Protein AF-F3G5K0-F1 (afdb_monomer_lite)

Sequence (89 aa):
MTQAPLVLVDGSSYLYRAFHALPPLATSKGLPTGAVKGVLNMLKSLRRQYPDSPLAVVFDAKGGTFRDALYNDYKANRPSMPDDLRVQV

InterPro domains:
  IPR002421 5'-3' exonuclease [SM00475] (4-89)
  IPR020046 5'-3' exonuclease, alpha-helical arch, N-terminal [PF02739] (6-89)
  IPR029060 PIN-like domain superfamily [SSF88723] (5-89)
  IPR038969 Flap endonuclease [PTHR42646] (6-88)

pLDDT: mean 89.32, std 7.52, range [50.34, 96.5]

Organism: NCBI:txid629263

Structure (mmCIF, N/CA/C/O backbone):
data_AF-F3G5K0-F1
#
_entry.id   AF-F3G5K0-F1
#
loop_
_atom_site.group_PDB
_atom_site.id
_atom_site.type_symbol
_atom_site.label_atom_id
_atom_site.label_alt_id
_atom_site.label_comp_id
_atom_site.label_asym_id
_atom_site.label_entity_id
_atom_site.label_seq_id
_atom_site.pdbx_PDB_ins_code
_atom_site.Cartn_x
_atom_site.Cartn_y
_atom_site.Cartn_z
_atom_site.occupancy
_atom_site.B_iso_or_equiv
_atom_site.auth_seq_id
_atom_site.auth_comp_id
_atom_site.auth_asym_id
_atom_site.auth_atom_id
_atom_site.pdbx_PDB_model_num
ATOM 1 N N . MET A 1 1 ? -23.686 3.860 22.130 1.00 50.34 1 MET A N 1
ATOM 2 C CA . MET A 1 1 ? -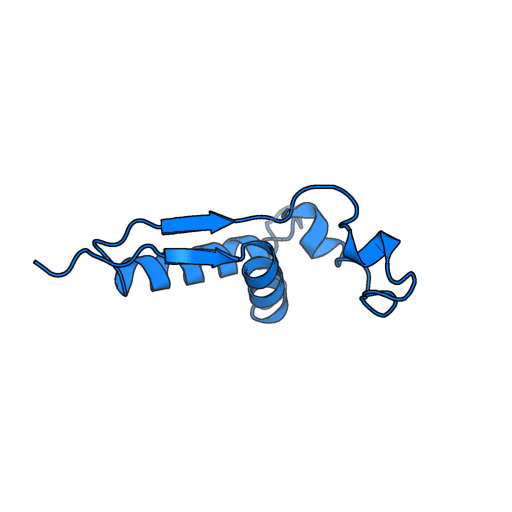22.305 4.154 21.697 1.00 50.34 1 MET A CA 1
ATOM 3 C C . MET A 1 1 ? -22.205 3.774 20.235 1.00 50.34 1 MET A C 1
ATOM 5 O O . MET A 1 1 ? -22.549 2.646 19.910 1.00 50.34 1 MET A O 1
ATOM 9 N N . THR A 1 2 ? -21.851 4.699 19.347 1.00 58.34 2 THR A N 1
ATOM 10 C CA . THR A 1 2 ? -21.587 4.354 17.946 1.00 58.34 2 THR A CA 1
ATOM 11 C C . THR A 1 2 ? -20.291 3.553 17.904 1.00 58.34 2 THR A C 1
ATOM 13 O O . THR A 1 2 ? -19.245 4.029 18.336 1.00 58.34 2 THR A O 1
ATOM 16 N N . GLN A 1 3 ? -20.378 2.297 17.475 1.00 81.81 3 GLN A N 1
ATOM 17 C CA . GLN A 1 3 ? -19.216 1.427 17.331 1.00 81.81 3 GLN A CA 1
ATOM 18 C C . GLN A 1 3 ? -18.268 2.044 16.295 1.00 81.81 3 GLN A C 1
ATOM 20 O O . GLN A 1 3 ? -18.719 2.458 15.225 1.00 81.81 3 GLN A O 1
ATOM 25 N N . ALA A 1 4 ? -16.976 2.147 16.622 1.00 89.00 4 ALA A N 1
ATOM 26 C CA . ALA A 1 4 ? -15.977 2.643 15.681 1.00 89.00 4 ALA A CA 1
ATOM 27 C C . ALA A 1 4 ? -16.019 1.800 14.389 1.00 89.00 4 ALA A C 1
ATOM 29 O O . ALA A 1 4 ? -16.153 0.573 14.477 1.00 89.00 4 ALA A O 1
ATOM 30 N N . PRO A 1 5 ? -15.946 2.422 13.198 1.00 93.00 5 PRO A N 1
ATOM 31 C CA . PRO A 1 5 ? -16.054 1.691 11.942 1.00 93.00 5 PRO A CA 1
ATOM 32 C C . PRO A 1 5 ? -14.888 0.709 11.774 1.00 93.00 5 PRO A C 1
ATOM 34 O O . PRO A 1 5 ? -13.765 0.975 12.190 1.00 93.00 5 PRO A O 1
ATOM 37 N N . LEU A 1 6 ? -15.138 -0.428 11.125 1.00 94.69 6 LEU A N 1
ATOM 38 C CA . LEU A 1 6 ? -14.069 -1.310 10.660 1.00 94.69 6 LEU A CA 1
ATOM 39 C C . LEU A 1 6 ? -13.502 -0.754 9.351 1.00 94.69 6 LEU A C 1
ATOM 41 O O . LEU A 1 6 ? -14.233 -0.595 8.374 1.00 94.69 6 LEU A O 1
ATOM 45 N N . VAL A 1 7 ? -12.198 -0.494 9.317 1.00 95.62 7 VAL A N 1
ATOM 46 C CA . VAL A 1 7 ? -11.519 0.037 8.134 1.00 95.62 7 VAL A CA 1
ATOM 47 C C . VAL A 1 7 ? -10.819 -1.092 7.385 1.00 95.62 7 VAL 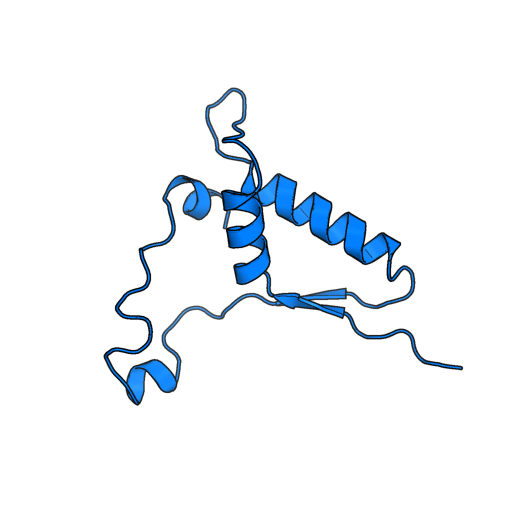A C 1
ATOM 49 O O . VAL A 1 7 ? -9.841 -1.666 7.867 1.00 95.62 7 VAL A O 1
ATOM 52 N N . LEU A 1 8 ? -11.312 -1.397 6.185 1.00 96.31 8 LEU A N 1
ATOM 53 C CA . LEU A 1 8 ? -10.722 -2.382 5.280 1.00 96.31 8 LEU A CA 1
ATOM 54 C C . LEU A 1 8 ? -9.998 -1.665 4.141 1.00 96.31 8 LEU A C 1
ATOM 56 O O . LEU A 1 8 ? -10.594 -0.880 3.406 1.00 96.31 8 LEU A O 1
ATOM 60 N N . VAL A 1 9 ? -8.702 -1.930 4.009 1.00 95.56 9 VAL A N 1
ATOM 61 C CA . VAL A 1 9 ? -7.839 -1.323 2.994 1.00 95.56 9 VAL A CA 1
ATOM 62 C C . VAL A 1 9 ? -7.526 -2.345 1.912 1.00 95.56 9 VAL A C 1
ATOM 64 O O . VAL A 1 9 ? -6.999 -3.410 2.212 1.00 95.56 9 VAL A O 1
ATOM 67 N N . ASP A 1 10 ? -7.781 -1.996 0.653 1.00 94.88 10 ASP A N 1
ATOM 68 C CA . ASP A 1 10 ? -7.267 -2.738 -0.501 1.00 94.88 10 ASP A CA 1
ATOM 69 C C . ASP A 1 10 ? -5.760 -2.465 -0.651 1.00 94.88 10 ASP A C 1
ATOM 71 O O . ASP A 1 10 ? -5.339 -1.376 -1.064 1.00 94.88 10 ASP A O 1
ATOM 75 N N . GLY A 1 11 ? -4.948 -3.453 -0.270 1.00 92.69 11 GLY A N 1
ATOM 76 C CA . GLY A 1 11 ? -3.491 -3.368 -0.277 1.00 92.69 11 GLY A CA 1
ATOM 77 C C . GLY A 1 11 ? -2.916 -3.254 -1.685 1.00 92.69 11 GLY A C 1
ATOM 78 O O . GLY A 1 11 ? -2.041 -2.416 -1.915 1.00 92.69 11 GLY A O 1
ATOM 79 N N . SER A 1 12 ? -3.448 -4.030 -2.636 1.00 89.56 12 SER A N 1
ATOM 80 C CA . SER A 1 12 ? -3.034 -4.008 -4.043 1.00 89.56 12 SER A CA 1
ATOM 81 C C . SER A 1 12 ? -3.217 -2.604 -4.628 1.00 89.56 12 SER A C 1
ATOM 83 O O . SER A 1 12 ? -2.285 -2.022 -5.186 1.00 89.56 12 SER A O 1
ATOM 85 N N . SER A 1 13 ? -4.396 -2.007 -4.435 1.00 89.81 13 SER A N 1
ATOM 86 C CA . SER A 1 13 ? -4.696 -0.650 -4.905 1.00 89.81 13 SER A CA 1
ATOM 87 C C . SER A 1 13 ? -3.800 0.408 -4.250 1.00 89.81 13 SER A C 1
ATOM 89 O O . SER A 1 13 ? -3.284 1.301 -4.928 1.00 89.81 13 SER A O 1
ATOM 91 N N . TYR A 1 14 ? -3.545 0.298 -2.943 1.00 93.38 14 TYR A N 1
ATOM 92 C CA . TYR A 1 14 ? -2.657 1.219 -2.226 1.00 93.38 14 TYR A CA 1
ATOM 93 C C . TYR A 1 14 ? -1.216 1.150 -2.736 1.00 93.38 14 TYR A C 1
ATOM 95 O O . TYR A 1 14 ? -0.595 2.193 -2.929 1.00 93.38 14 TYR A O 1
ATOM 103 N N . LEU A 1 15 ? -0.691 -0.046 -2.997 1.00 91.56 15 LEU A N 1
ATOM 104 C CA . LEU A 1 15 ? 0.658 -0.229 -3.533 1.00 91.56 15 LEU A CA 1
ATOM 105 C C . LEU A 1 15 ? 0.826 0.439 -4.901 1.00 91.56 15 LEU A C 1
ATOM 107 O O . LEU A 1 15 ? 1.763 1.216 -5.083 1.00 91.56 15 LEU A O 1
ATOM 111 N N . TYR A 1 16 ? -0.109 0.215 -5.830 1.00 91.38 16 TYR A N 1
ATOM 112 C CA . TYR A 1 16 ? -0.072 0.860 -7.148 1.00 91.38 16 TYR A CA 1
ATOM 113 C C . TYR A 1 16 ? -0.194 2.384 -7.048 1.00 91.38 16 TYR A C 1
ATOM 115 O O . TYR A 1 16 ? 0.562 3.113 -7.692 1.00 91.38 16 TYR A O 1
ATOM 123 N N . ARG A 1 17 ? -1.100 2.890 -6.201 1.00 92.06 17 ARG A N 1
ATOM 124 C CA . ARG A 1 17 ? -1.238 4.337 -5.966 1.00 92.06 17 ARG A CA 1
ATOM 125 C C . ARG A 1 17 ? 0.039 4.943 -5.391 1.00 92.06 17 ARG A C 1
ATOM 127 O O . ARG A 1 17 ? 0.467 5.994 -5.852 1.00 92.06 17 ARG A O 1
ATOM 1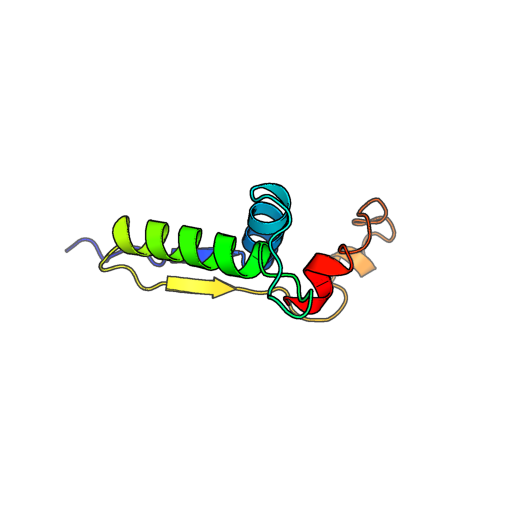34 N N . ALA A 1 18 ? 0.655 4.283 -4.413 1.00 92.69 18 ALA A N 1
ATOM 135 C CA . ALA A 1 18 ? 1.912 4.718 -3.813 1.00 92.69 18 ALA A CA 1
ATOM 136 C C . ALA A 1 18 ? 3.059 4.740 -4.829 1.00 92.69 18 ALA A C 1
ATOM 138 O O . ALA A 1 18 ? 3.825 5.702 -4.855 1.00 92.69 18 ALA A O 1
ATOM 139 N N . PHE A 1 19 ? 3.154 3.700 -5.662 1.00 90.62 19 PHE A N 1
ATOM 140 C CA . PHE A 1 19 ? 4.184 3.563 -6.688 1.00 90.62 19 PHE A CA 1
ATOM 141 C C . PHE A 1 19 ? 4.156 4.713 -7.701 1.00 90.62 19 PHE A C 1
ATOM 143 O O . PHE A 1 19 ? 5.205 5.251 -8.031 1.00 90.62 19 PHE A O 1
ATOM 150 N N . HIS A 1 20 ? 2.968 5.135 -8.145 1.00 89.81 20 HIS A N 1
ATOM 151 C CA . HIS A 1 20 ? 2.832 6.226 -9.117 1.00 89.81 20 HIS A CA 1
ATOM 152 C C . HIS A 1 20 ? 2.820 7.635 -8.502 1.00 89.81 20 HIS A C 1
ATOM 154 O O . HIS A 1 20 ? 3.023 8.609 -9.222 1.00 89.81 20 HIS A O 1
ATOM 160 N N . ALA A 1 21 ? 2.556 7.772 -7.199 1.00 90.25 21 ALA A N 1
ATOM 161 C CA . ALA A 1 21 ? 2.442 9.078 -6.545 1.00 90.25 21 ALA A CA 1
ATOM 162 C C . ALA A 1 21 ? 3.781 9.658 -6.066 1.00 90.25 21 ALA A C 1
ATOM 164 O O . ALA A 1 21 ? 3.890 10.868 -5.868 1.00 90.25 21 ALA A O 1
ATOM 165 N N . LEU A 1 22 ? 4.778 8.809 -5.814 1.00 87.81 22 LEU A N 1
ATOM 166 C CA . LEU A 1 22 ? 6.080 9.226 -5.300 1.00 87.81 22 LEU A CA 1
ATOM 167 C C . LEU A 1 22 ? 7.146 9.167 -6.400 1.00 87.81 22 LEU A C 1
ATOM 169 O O . LEU A 1 22 ? 7.050 8.329 -7.295 1.00 87.81 22 LEU A O 1
ATOM 173 N N . PRO A 1 23 ? 8.187 10.020 -6.334 1.00 86.88 23 PRO A N 1
ATOM 174 C CA . PRO A 1 23 ? 9.337 9.879 -7.219 1.00 86.88 23 PRO A CA 1
ATOM 175 C C . PRO A 1 23 ? 10.022 8.515 -7.005 1.00 86.88 23 PRO A C 1
ATOM 177 O O . PRO A 1 23 ? 9.830 7.898 -5.950 1.00 86.88 23 PRO A O 1
ATOM 180 N N . PRO A 1 24 ? 10.861 8.049 -7.949 1.00 85.44 24 PRO A N 1
ATOM 181 C CA . PRO A 1 24 ? 11.635 6.825 -7.779 1.00 85.44 24 PRO A CA 1
ATOM 182 C C . PRO A 1 24 ? 12.562 6.958 -6.565 1.00 85.44 24 PRO A C 1
ATOM 184 O O . PRO A 1 24 ? 13.569 7.662 -6.596 1.00 85.44 24 PRO A O 1
ATOM 187 N N . LEU A 1 25 ? 12.189 6.318 -5.458 1.00 91.56 25 LEU A N 1
ATOM 188 C CA . LEU A 1 25 ? 12.990 6.282 -4.240 1.00 91.56 25 LEU A CA 1
ATOM 189 C C . LEU A 1 25 ? 13.707 4.946 -4.163 1.00 91.56 25 LEU A C 1
ATOM 191 O O . LEU A 1 25 ? 13.062 3.900 -4.249 1.00 91.56 25 LEU A O 1
ATOM 195 N N . ALA A 1 26 ? 15.012 4.983 -3.917 1.00 93.38 26 ALA A N 1
ATOM 196 C CA . ALA A 1 26 ? 15.831 3.795 -3.749 1.00 93.38 26 ALA A CA 1
ATOM 197 C C . ALA A 1 26 ? 16.750 3.912 -2.527 1.00 93.38 26 ALA A C 1
ATOM 199 O O . ALA A 1 26 ? 17.091 5.007 -2.078 1.00 93.38 26 ALA A O 1
ATOM 200 N N . THR A 1 27 ? 17.142 2.766 -1.974 1.00 93.38 27 THR A N 1
ATOM 201 C CA . THR A 1 27 ? 18.199 2.693 -0.954 1.00 93.38 27 THR A CA 1
ATOM 202 C C . THR A 1 27 ? 19.576 2.974 -1.565 1.00 93.38 27 THR A C 1
ATOM 204 O O . THR A 1 27 ? 19.734 2.987 -2.784 1.00 93.38 27 THR A O 1
ATOM 207 N N . SER A 1 28 ? 20.615 3.101 -0.732 1.00 93.69 28 SER A N 1
ATOM 208 C CA . SER A 1 28 ? 22.010 3.222 -1.194 1.00 93.69 28 SER A CA 1
ATOM 209 C C . SER A 1 28 ? 22.503 2.026 -2.022 1.00 93.69 28 SER A C 1
ATOM 211 O O . SER A 1 28 ? 23.499 2.144 -2.727 1.00 93.69 28 SER A O 1
ATOM 213 N N . LYS A 1 29 ? 21.805 0.884 -1.959 1.00 93.94 29 LYS A N 1
ATOM 214 C CA . LYS A 1 29 ? 22.072 -0.315 -2.767 1.00 93.94 29 LYS A CA 1
ATOM 215 C C . LYS A 1 29 ? 21.210 -0.389 -4.037 1.00 93.94 29 LYS A C 1
ATOM 217 O O . LYS A 1 29 ? 21.185 -1.428 -4.684 1.00 93.94 29 LYS A O 1
ATOM 222 N N . GLY A 1 30 ? 20.456 0.664 -4.360 1.00 92.00 30 GLY A N 1
ATOM 223 C CA . GLY A 1 30 ? 19.583 0.719 -5.536 1.00 92.00 30 GLY A CA 1
ATOM 224 C C . GLY A 1 30 ? 18.225 0.025 -5.377 1.00 92.00 30 GLY A C 1
ATOM 225 O O . GLY A 1 30 ? 17.443 0.032 -6.317 1.00 92.00 30 GLY A O 1
ATOM 226 N N . LEU A 1 31 ? 17.902 -0.540 -4.204 1.00 93.50 31 LEU A N 1
ATOM 227 C CA . LEU A 1 31 ? 16.612 -1.214 -3.994 1.00 93.50 31 LEU A CA 1
ATOM 228 C C . LEU A 1 31 ? 15.452 -0.198 -3.970 1.00 93.50 31 LEU A C 1
ATOM 230 O O . LEU A 1 31 ? 15.500 0.695 -3.114 1.00 93.50 31 LEU A O 1
ATOM 234 N N . PRO A 1 32 ? 14.414 -0.336 -4.819 1.00 94.19 32 PRO A N 1
ATOM 235 C CA . PRO A 1 32 ? 13.235 0.528 -4.812 1.00 94.19 32 PRO A CA 1
ATOM 236 C C . PRO A 1 32 ? 12.465 0.483 -3.484 1.00 94.19 32 PRO A C 1
ATOM 238 O O . PRO A 1 32 ? 12.293 -0.571 -2.879 1.00 94.19 32 PRO A O 1
ATOM 241 N N . THR A 1 33 ? 11.984 1.638 -3.022 1.00 94.31 33 THR A N 1
ATOM 242 C CA . THR A 1 33 ? 11.275 1.797 -1.729 1.00 94.31 33 THR A CA 1
ATOM 243 C C . THR A 1 33 ? 10.062 2.728 -1.790 1.00 94.31 33 THR A C 1
ATOM 245 O O . THR A 1 33 ? 9.388 2.946 -0.777 1.00 94.31 33 THR A O 1
ATOM 248 N N . GLY A 1 34 ? 9.780 3.310 -2.961 1.00 93.06 34 GLY A N 1
ATOM 249 C CA . GLY A 1 34 ? 8.714 4.299 -3.134 1.00 93.06 34 GLY A CA 1
ATOM 250 C C . GLY A 1 34 ? 7.337 3.769 -2.733 1.00 93.06 34 GLY A C 1
ATOM 251 O O . GLY A 1 34 ? 6.632 4.420 -1.961 1.00 93.06 34 GLY A O 1
ATOM 252 N N . ALA A 1 35 ? 6.984 2.558 -3.170 1.00 93.50 35 ALA A N 1
ATOM 253 C CA . ALA A 1 35 ? 5.677 1.973 -2.890 1.00 93.50 35 ALA A CA 1
ATOM 254 C C . ALA A 1 35 ? 5.501 1.702 -1.389 1.00 93.50 35 ALA A C 1
ATOM 256 O O . ALA A 1 35 ? 4.517 2.147 -0.797 1.00 93.50 35 ALA A O 1
ATOM 257 N N . VAL A 1 36 ? 6.494 1.082 -0.739 1.00 92.62 36 VAL A N 1
ATOM 258 C CA . VAL A 1 36 ? 6.458 0.807 0.710 1.00 92.62 36 VAL A CA 1
ATOM 259 C C . VAL A 1 36 ? 6.305 2.102 1.513 1.00 92.62 36 VAL A C 1
ATOM 261 O O . VAL A 1 36 ? 5.438 2.203 2.386 1.00 92.62 36 VAL A O 1
ATOM 264 N N . LYS A 1 37 ? 7.102 3.132 1.196 1.00 93.94 37 LYS A N 1
ATOM 265 C CA . LYS A 1 37 ? 7.030 4.430 1.884 1.00 93.94 37 LYS A CA 1
ATOM 266 C C . LYS A 1 37 ? 5.665 5.095 1.701 1.00 93.94 37 LYS A C 1
ATOM 268 O O . LYS A 1 37 ? 5.107 5.621 2.666 1.00 93.94 37 LYS A O 1
ATOM 273 N N . GLY A 1 38 ? 5.120 5.069 0.485 1.00 94.31 38 GLY A N 1
ATOM 274 C CA . GLY A 1 38 ? 3.810 5.646 0.194 1.00 94.31 38 GLY A CA 1
ATOM 275 C C . GLY A 1 38 ? 2.685 4.931 0.939 1.00 94.31 38 GLY A C 1
ATOM 276 O O . GLY A 1 38 ? 1.876 5.596 1.588 1.00 94.31 38 GLY A O 1
ATOM 277 N N . VAL A 1 39 ? 2.672 3.594 0.940 1.00 95.25 39 VAL A N 1
ATOM 278 C CA . VAL A 1 39 ? 1.675 2.803 1.680 1.00 95.25 39 VAL A CA 1
ATOM 279 C C . VAL A 1 39 ? 1.732 3.106 3.175 1.00 95.25 39 VAL A C 1
ATOM 281 O O . VAL A 1 39 ? 0.699 3.408 3.771 1.00 95.25 39 VAL A O 1
ATOM 284 N N . LEU A 1 40 ? 2.923 3.130 3.781 1.00 94.81 40 LEU A N 1
ATOM 285 C CA . LEU A 1 40 ? 3.073 3.461 5.202 1.00 94.81 40 LEU A CA 1
ATOM 286 C C . LEU A 1 40 ? 2.540 4.859 5.538 1.00 94.81 40 LEU A C 1
ATOM 288 O O . LEU A 1 40 ? 1.880 5.036 6.562 1.00 94.81 40 LEU A O 1
ATOM 292 N N . ASN A 1 41 ? 2.788 5.852 4.682 1.00 95.25 41 ASN A N 1
ATOM 293 C CA . ASN A 1 41 ? 2.265 7.205 4.878 1.00 95.25 41 ASN A CA 1
ATOM 294 C C . ASN A 1 41 ? 0.734 7.249 4.791 1.00 95.25 41 ASN A C 1
ATOM 296 O O . ASN A 1 41 ? 0.093 7.898 5.621 1.00 95.25 41 ASN A O 1
ATOM 300 N N . MET A 1 42 ? 0.144 6.535 3.829 1.00 95.12 42 MET A N 1
ATOM 301 C CA . MET A 1 42 ? -1.310 6.450 3.685 1.00 95.12 42 MET A CA 1
ATOM 302 C C . MET A 1 42 ? -1.955 5.749 4.886 1.00 95.12 42 MET A C 1
ATOM 304 O O . MET A 1 42 ? -2.915 6.273 5.448 1.00 95.12 42 MET A O 1
ATOM 308 N N . LEU A 1 43 ? -1.386 4.633 5.351 1.00 95.50 43 LEU A N 1
ATOM 309 C CA . LEU A 1 43 ? -1.873 3.911 6.532 1.00 95.50 43 LEU A CA 1
ATOM 310 C C . LEU A 1 43 ? -1.760 4.750 7.813 1.00 95.50 43 LEU A C 1
ATOM 312 O O . LEU A 1 43 ? -2.696 4.784 8.610 1.00 95.50 43 LEU A O 1
ATOM 316 N N . LYS A 1 44 ? -0.653 5.484 7.999 1.00 96.12 44 LYS A N 1
ATOM 317 C CA . LYS A 1 44 ? -0.499 6.434 9.116 1.00 96.12 44 LYS A CA 1
ATOM 318 C C . LYS A 1 44 ? -1.548 7.542 9.065 1.00 96.12 44 LYS A C 1
ATOM 320 O O . LYS A 1 44 ? -2.089 7.916 10.101 1.00 96.12 44 LYS A O 1
ATOM 325 N N . SER A 1 45 ? -1.845 8.065 7.874 1.00 95.88 45 SER A N 1
ATOM 326 C CA . SER A 1 45 ? -2.906 9.060 7.694 1.00 95.88 45 SER A CA 1
ATOM 327 C C . SER A 1 45 ? -4.274 8.496 8.083 1.00 95.88 45 SER A C 1
ATOM 329 O O . SER A 1 45 ? -4.990 9.124 8.858 1.00 95.88 45 SER A O 1
ATOM 331 N N . LEU A 1 46 ? -4.589 7.280 7.627 1.00 95.12 46 LEU A N 1
ATOM 332 C CA . LEU A 1 46 ? -5.846 6.594 7.923 1.00 95.12 46 LEU A CA 1
ATOM 333 C C . LEU A 1 46 ? -6.013 6.336 9.425 1.00 95.12 46 LEU A C 1
ATOM 335 O O . LEU A 1 46 ? -7.062 6.631 9.985 1.00 95.12 46 LEU A O 1
ATOM 339 N N . ARG A 1 47 ? -4.950 5.881 10.103 1.00 94.94 47 ARG A N 1
ATOM 340 C CA . ARG A 1 47 ? -4.955 5.676 11.559 1.00 94.94 47 ARG A CA 1
ATOM 341 C C . ARG A 1 47 ? -5.209 6.970 12.334 1.00 94.94 47 ARG A C 1
ATOM 343 O O . ARG A 1 47 ? -5.873 6.927 13.357 1.00 94.94 47 ARG A O 1
ATOM 350 N N . ARG A 1 48 ? -4.701 8.115 11.863 1.00 96.50 48 ARG A N 1
ATOM 351 C CA . ARG A 1 48 ? -4.978 9.420 12.493 1.00 96.50 48 ARG A CA 1
ATOM 352 C C . ARG A 1 48 ? -6.416 9.886 12.280 1.00 96.50 48 ARG A C 1
ATOM 354 O O . ARG A 1 48 ? -6.965 10.525 13.164 1.00 96.50 48 ARG A O 1
ATOM 361 N N . GLN A 1 49 ? -7.003 9.591 11.121 1.00 95.62 49 GLN A N 1
ATOM 362 C CA . GLN A 1 49 ? -8.404 9.919 10.827 1.00 95.62 49 GLN A CA 1
ATOM 363 C C . GLN A 1 49 ? -9.378 9.024 11.606 1.00 95.62 49 GLN A C 1
ATOM 365 O O . GLN A 1 49 ? -10.451 9.476 11.989 1.00 95.62 49 GLN A O 1
ATOM 370 N N . TYR A 1 50 ? -8.981 7.775 11.860 1.00 95.12 50 TYR A N 1
ATOM 371 C CA . TYR A 1 50 ? -9.793 6.747 12.506 1.00 95.12 50 TYR A CA 1
ATOM 372 C C . TYR A 1 50 ? -9.028 6.093 13.678 1.00 95.12 50 TYR A C 1
ATOM 374 O O . TYR A 1 50 ? -8.625 4.929 13.577 1.00 95.12 50 TYR A O 1
ATOM 382 N N . PRO A 1 51 ? -8.783 6.829 14.780 1.00 94.19 51 PRO A N 1
ATOM 383 C CA . PRO A 1 51 ? -7.904 6.385 15.868 1.00 94.19 51 PRO A CA 1
ATOM 384 C C . PRO A 1 51 ? -8.407 5.122 16.576 1.00 94.19 51 PRO A C 1
ATOM 386 O O . PRO A 1 51 ? -7.621 4.205 16.812 1.00 94.19 51 PRO A O 1
ATOM 389 N N . ASP A 1 52 ? -9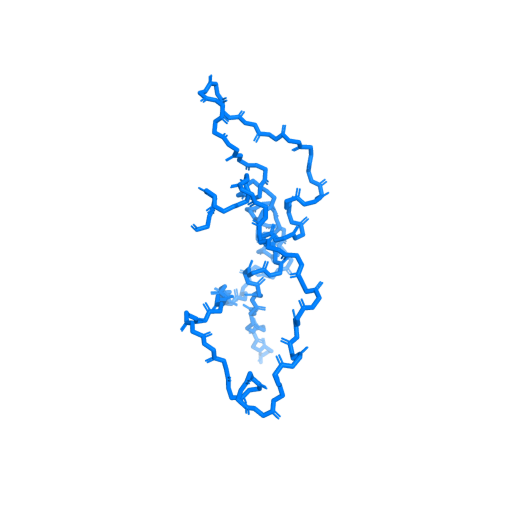.716 5.035 16.821 1.00 94.88 52 ASP A N 1
ATOM 390 C CA . ASP A 1 52 ? -10.341 3.933 17.570 1.00 94.88 52 ASP A CA 1
ATOM 391 C C . ASP A 1 52 ? -10.849 2.798 16.669 1.00 94.88 52 ASP A C 1
ATOM 393 O O . ASP A 1 52 ? -11.453 1.830 17.130 1.00 94.88 52 ASP A O 1
ATOM 397 N N . SER A 1 53 ? -10.644 2.920 15.357 1.00 96.44 53 SER A N 1
ATOM 398 C CA . SER A 1 53 ? -11.140 1.953 14.381 1.00 96.44 53 SER A CA 1
ATOM 399 C C . SER A 1 53 ? -10.184 0.768 14.226 1.00 96.44 53 SER A C 1
ATOM 401 O O . SER A 1 53 ? -8.983 0.963 13.983 1.00 96.44 53 SER A O 1
ATOM 403 N N . PRO A 1 54 ? -10.685 -0.478 14.288 1.00 94.94 54 PRO A N 1
ATOM 404 C CA . PRO A 1 54 ? -9.930 -1.629 13.818 1.00 94.94 54 PRO A CA 1
ATOM 405 C C . PRO A 1 54 ? -9.591 -1.448 12.333 1.00 94.94 54 PRO A C 1
ATOM 407 O O . PRO A 1 54 ? -10.410 -0.962 11.553 1.00 94.94 54 PRO A O 1
ATOM 410 N N . LEU A 1 55 ? -8.376 -1.829 11.940 1.00 95.62 55 LEU A N 1
ATOM 411 C CA . LEU A 1 55 ? -7.881 -1.646 10.576 1.00 95.62 55 LEU A CA 1
ATOM 412 C C . LEU A 1 55 ? -7.259 -2.945 10.084 1.00 95.62 55 LEU A C 1
ATOM 414 O O . LEU A 1 55 ? -6.381 -3.491 10.753 1.00 95.62 55 LEU A O 1
ATOM 418 N N . ALA A 1 56 ? -7.686 -3.396 8.907 1.00 95.69 56 ALA A N 1
ATOM 419 C CA . ALA A 1 56 ? -7.124 -4.552 8.222 1.00 95.69 56 ALA A CA 1
ATOM 420 C C . ALA A 1 56 ? -6.765 -4.190 6.777 1.00 95.69 56 ALA A C 1
ATOM 422 O O . ALA A 1 56 ? -7.507 -3.479 6.098 1.00 95.69 56 ALA A O 1
ATOM 423 N N . VAL A 1 57 ? -5.621 -4.688 6.312 1.00 95.19 57 VAL A N 1
ATOM 424 C CA . VAL A 1 57 ? -5.205 -4.593 4.910 1.00 95.19 57 VAL A CA 1
ATOM 425 C C . VAL A 1 57 ? -5.474 -5.940 4.255 1.00 95.19 57 VAL A C 1
ATOM 427 O O . VAL A 1 57 ? -5.053 -6.973 4.771 1.00 95.19 57 VAL A O 1
ATOM 430 N N . VAL A 1 58 ? -6.193 -5.922 3.140 1.00 94.44 58 VAL A N 1
ATOM 431 C CA . VAL A 1 58 ? -6.600 -7.105 2.386 1.00 94.44 58 VAL A CA 1
ATOM 432 C C . VAL A 1 58 ? -5.792 -7.150 1.098 1.00 94.44 58 VAL A C 1
ATOM 434 O O . VAL A 1 58 ? -5.703 -6.154 0.379 1.00 94.44 58 VAL A O 1
ATOM 437 N N . PHE A 1 59 ? -5.203 -8.307 0.818 1.00 89.50 59 PHE A N 1
ATOM 438 C CA . PHE A 1 59 ? -4.459 -8.571 -0.408 1.00 89.50 59 PHE A CA 1
ATOM 439 C C . PHE A 1 59 ? -5.187 -9.619 -1.240 1.00 89.50 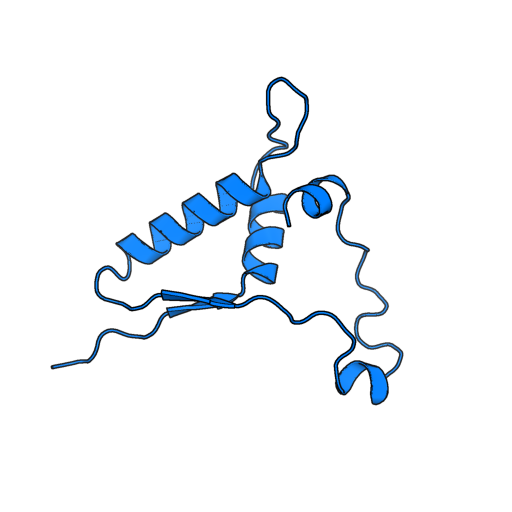59 PHE A C 1
ATOM 441 O O . PHE A 1 59 ? -5.854 -10.502 -0.694 1.00 89.50 59 PHE A O 1
ATOM 448 N N . ASP A 1 60 ? -5.043 -9.520 -2.559 1.00 84.94 60 ASP A N 1
ATOM 449 C CA . ASP A 1 60 ? -5.591 -10.515 -3.472 1.00 84.94 60 ASP A CA 1
ATOM 450 C C . ASP A 1 60 ? -4.929 -11.879 -3.238 1.00 84.94 60 ASP A C 1
ATOM 452 O O . ASP A 1 60 ? -3.710 -11.993 -3.079 1.00 84.94 60 ASP A O 1
ATOM 456 N N . ALA A 1 61 ? -5.743 -12.933 -3.239 1.00 81.38 61 ALA A N 1
ATOM 457 C CA . ALA A 1 61 ? -5.237 -14.296 -3.206 1.00 81.38 61 ALA A CA 1
ATOM 458 C C . ALA A 1 61 ? -4.514 -14.631 -4.520 1.00 81.38 61 ALA A C 1
ATOM 460 O O . ALA A 1 61 ? -4.879 -14.152 -5.596 1.00 81.38 61 ALA A O 1
ATOM 461 N N . LYS A 1 62 ? -3.497 -15.494 -4.442 1.00 75.88 62 LYS A N 1
ATOM 462 C CA . LYS A 1 62 ? -2.832 -16.025 -5.637 1.00 75.88 62 LYS A CA 1
ATOM 463 C C . LYS A 1 62 ? -3.814 -16.889 -6.439 1.00 75.88 62 LYS A C 1
ATOM 465 O O . LYS A 1 62 ? -4.491 -17.735 -5.859 1.00 75.88 62 LYS A O 1
ATOM 470 N N . GLY A 1 63 ? -3.817 -16.728 -7.762 1.00 77.31 63 GLY A N 1
ATOM 471 C CA . GLY A 1 63 ? -4.590 -17.553 -8.695 1.00 77.31 63 GLY A CA 1
ATOM 472 C C . GLY A 1 63 ? -5.637 -16.774 -9.492 1.00 77.31 63 GLY A C 1
ATOM 473 O O . GLY A 1 63 ? -5.839 -15.579 -9.288 1.00 77.31 63 GLY A O 1
ATOM 474 N N . GLY A 1 64 ? -6.277 -17.467 -10.434 1.00 75.75 64 GLY A N 1
ATOM 475 C CA . GLY A 1 64 ? -7.422 -16.939 -11.171 1.00 75.75 64 GLY A CA 1
ATOM 476 C C . GLY A 1 64 ? -8.678 -16.908 -10.302 1.00 75.75 64 GLY A C 1
ATOM 477 O O . GLY A 1 64 ? -8.857 -17.708 -9.385 1.00 75.75 64 GLY A O 1
ATOM 478 N N . THR A 1 65 ? -9.565 -15.976 -10.602 1.00 82.94 65 THR A N 1
ATOM 479 C CA . THR A 1 65 ? -10.913 -15.894 -10.047 1.00 82.94 65 THR A CA 1
ATOM 480 C C . THR A 1 65 ? -11.907 -16.591 -10.974 1.00 82.94 65 THR A C 1
ATOM 482 O O . THR A 1 65 ? -11.639 -16.834 -12.147 1.00 82.94 65 THR A O 1
ATOM 485 N N . PHE A 1 66 ? -13.119 -16.849 -10.484 1.00 86.31 66 PHE A N 1
ATOM 486 C CA . PHE A 1 66 ? -14.211 -17.348 -11.328 1.00 86.31 66 PHE A CA 1
ATOM 487 C C . PHE A 1 66 ? -14.489 -16.448 -12.550 1.00 86.31 66 PHE A C 1
ATOM 489 O O . PHE A 1 66 ? -15.003 -16.921 -13.558 1.00 86.31 66 PHE A O 1
ATOM 496 N N . ARG A 1 67 ? -14.148 -15.150 -12.477 1.00 84.25 67 ARG A N 1
ATOM 497 C CA . ARG A 1 67 ? -14.324 -14.204 -13.588 1.00 84.25 67 ARG A CA 1
ATOM 498 C C . ARG A 1 67 ? -13.389 -14.514 -14.746 1.00 84.25 67 ARG A C 1
ATOM 500 O O . ARG A 1 67 ? -13.802 -14.356 -15.886 1.00 84.25 67 ARG A O 1
ATOM 507 N N . ASP A 1 68 ? -12.188 -14.998 -14.445 1.00 80.56 68 ASP A N 1
ATOM 508 C CA . ASP A 1 68 ? -11.217 -15.425 -15.449 1.00 80.56 68 ASP A CA 1
ATOM 509 C C . ASP A 1 68 ? -11.723 -16.668 -16.203 1.00 80.56 68 ASP A C 1
ATOM 511 O O . ASP A 1 68 ? -11.496 -16.794 -17.398 1.00 80.56 68 ASP A O 1
ATOM 515 N N . ALA A 1 69 ? -12.487 -17.548 -15.538 1.00 83.44 69 ALA A N 1
ATOM 516 C CA . ALA A 1 69 ? -13.119 -18.706 -16.179 1.00 83.44 69 ALA A CA 1
ATOM 517 C C . ALA A 1 69 ? -14.375 -18.350 -16.998 1.00 83.44 69 ALA A C 1
ATOM 519 O O . ALA A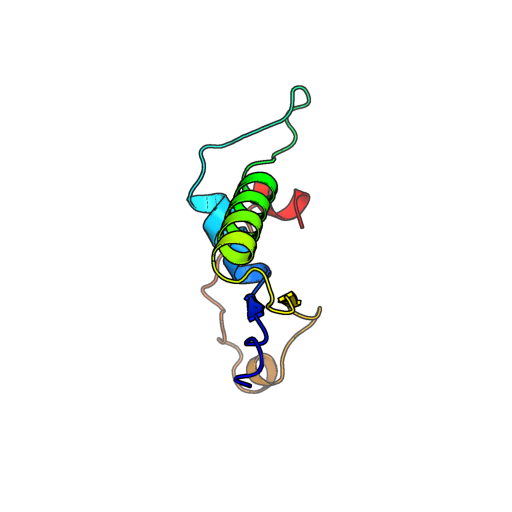 1 69 ? -14.693 -19.029 -17.971 1.00 83.44 69 ALA A O 1
ATOM 520 N N . LEU A 1 70 ? -15.111 -17.308 -16.598 1.00 89.19 70 LEU A N 1
ATOM 521 C CA . LEU A 1 70 ? -16.318 -16.854 -17.300 1.00 89.19 70 LEU A CA 1
ATOM 522 C C . LEU A 1 70 ? -16.008 -15.975 -18.516 1.00 89.19 70 LEU A C 1
ATOM 524 O O . LEU A 1 70 ? -16.818 -15.908 -19.439 1.00 89.19 70 LEU A O 1
ATOM 528 N N . TYR A 1 71 ? -14.879 -15.266 -18.503 1.00 86.88 71 TYR A N 1
ATOM 529 C CA . TYR A 1 71 ? -14.520 -14.320 -19.551 1.00 86.88 71 TYR A CA 1
ATOM 530 C C . TYR A 1 71 ? -13.002 -14.244 -19.725 1.00 86.88 71 TYR A C 1
ATOM 532 O O . TYR A 1 71 ? -12.304 -13.628 -18.922 1.00 86.88 71 TYR A O 1
ATOM 540 N N . ASN A 1 72 ? -12.508 -14.833 -20.816 1.00 82.94 72 ASN A N 1
ATOM 541 C CA . ASN A 1 72 ? -11.072 -14.939 -21.096 1.00 82.94 72 ASN A CA 1
ATOM 542 C C . ASN A 1 72 ? -10.379 -13.577 -21.260 1.00 82.94 72 ASN A C 1
ATOM 544 O O . ASN A 1 72 ? -9.215 -13.441 -20.897 1.00 82.94 72 ASN A O 1
ATOM 548 N N . ASP A 1 73 ? -11.090 -12.554 -21.744 1.00 85.38 73 ASP A N 1
ATOM 549 C CA . ASP A 1 73 ? -10.518 -11.211 -21.918 1.00 85.38 73 ASP A CA 1
ATOM 550 C C . ASP A 1 73 ? -10.620 -10.354 -20.641 1.00 85.38 73 ASP A C 1
ATOM 552 O O . ASP A 1 73 ? -10.343 -9.146 -20.647 1.00 85.38 73 ASP A O 1
ATOM 556 N N . TYR A 1 74 ? -11.027 -10.944 -19.509 1.00 82.56 74 TYR A N 1
ATOM 557 C CA . TYR A 1 74 ? -11.071 -10.238 -18.237 1.00 82.56 74 TYR A CA 1
ATOM 558 C C . TYR A 1 74 ? -9.666 -9.753 -17.868 1.00 82.56 74 TYR A C 1
ATOM 560 O O . TYR A 1 74 ? -8.741 -10.535 -17.693 1.00 82.56 74 TYR A O 1
ATOM 568 N N . LYS A 1 75 ? -9.500 -8.429 -17.744 1.00 79.25 75 LYS A N 1
ATOM 569 C CA . LYS A 1 75 ? -8.212 -7.772 -17.446 1.00 79.25 75 LYS A CA 1
ATOM 570 C C . LYS A 1 75 ? -7.091 -8.031 -18.473 1.00 79.25 75 LYS A C 1
ATOM 572 O O . LYS A 1 75 ? -5.960 -7.659 -18.176 1.00 79.25 75 LYS A O 1
ATOM 577 N N . ALA A 1 76 ? -7.381 -8.544 -19.673 1.00 80.38 76 ALA A N 1
ATOM 578 C CA . ALA A 1 76 ? -6.363 -8.838 -20.693 1.00 80.38 76 ALA A CA 1
ATOM 579 C C . ALA A 1 76 ? -5.484 -7.624 -21.065 1.00 80.38 76 ALA A C 1
ATOM 581 O O . ALA A 1 76 ? -4.300 -7.770 -21.343 1.00 80.38 76 ALA A O 1
ATOM 582 N N . ASN A 1 77 ? -6.038 -6.410 -20.982 1.00 84.69 77 ASN A N 1
ATOM 583 C CA . ASN A 1 77 ? -5.320 -5.163 -21.275 1.00 84.69 77 ASN A CA 1
ATOM 584 C C . ASN A 1 77 ? -4.550 -4.579 -20.078 1.00 84.69 77 ASN A C 1
ATOM 586 O O . ASN A 1 77 ? -4.050 -3.456 -20.163 1.00 84.69 77 ASN A O 1
ATOM 590 N N . ARG A 1 78 ? -4.492 -5.265 -18.928 1.00 82.69 78 ARG A N 1
ATOM 591 C CA . ARG A 1 78 ? -3.706 -4.765 -17.796 1.00 82.69 78 ARG A CA 1
ATOM 592 C C . ARG A 1 78 ? -2.221 -5.004 -18.066 1.00 82.69 78 ARG A C 1
ATOM 594 O O . ARG A 1 78 ? -1.836 -6.153 -18.276 1.00 82.69 78 ARG A O 1
ATOM 601 N N . PRO A 1 79 ? -1.376 -3.961 -18.011 1.00 81.88 79 PRO A N 1
ATOM 602 C CA . PRO A 1 79 ? 0.060 -4.161 -18.095 1.00 81.88 79 PRO A CA 1
ATOM 603 C C . PRO A 1 79 ? 0.536 -5.022 -16.922 1.00 81.88 79 PRO A C 1
ATOM 605 O O . PRO A 1 79 ? -0.044 -5.001 -15.830 1.00 81.88 79 PRO A O 1
ATOM 608 N N . SER A 1 80 ? 1.614 -5.769 -17.148 1.00 85.44 80 SER A N 1
ATOM 609 C CA . SER A 1 80 ? 2.300 -6.495 -16.084 1.00 85.44 80 SER A CA 1
ATOM 610 C C . SER A 1 80 ? 2.738 -5.536 -14.978 1.00 85.44 80 SER A C 1
ATOM 612 O O . SER A 1 80 ? 3.122 -4.397 -15.251 1.00 85.44 80 SER A O 1
ATOM 614 N N . MET A 1 81 ? 2.735 -6.014 -13.732 1.00 87.44 81 MET A N 1
ATOM 615 C CA . MET A 1 81 ? 3.251 -5.243 -12.600 1.00 87.44 81 MET A CA 1
ATOM 616 C C . MET A 1 81 ? 4.689 -4.777 -12.893 1.00 87.44 81 MET A C 1
ATOM 618 O O . MET A 1 81 ? 5.503 -5.636 -13.245 1.00 87.44 81 MET A O 1
ATOM 622 N N . PRO A 1 82 ? 5.018 -3.479 -12.739 1.00 89.88 82 PRO A N 1
ATOM 623 C CA . PRO A 1 82 ? 6.373 -2.966 -12.948 1.00 89.88 82 PRO A CA 1
ATOM 624 C C . PRO A 1 82 ? 7.410 -3.717 -12.107 1.00 89.88 82 PRO A C 1
ATOM 626 O O . PRO A 1 82 ? 7.128 -4.060 -10.959 1.00 89.88 82 PRO A O 1
ATOM 629 N N . ASP A 1 83 ? 8.611 -3.944 -12.643 1.00 89.94 83 ASP A N 1
ATOM 630 C CA . ASP A 1 83 ? 9.667 -4.705 -11.952 1.00 89.94 83 ASP A CA 1
ATOM 631 C C . ASP A 1 83 ? 10.072 -4.055 -10.618 1.00 89.94 83 ASP A C 1
ATOM 633 O O . ASP A 1 83 ? 10.169 -4.737 -9.597 1.00 89.94 83 ASP A O 1
ATOM 637 N N . ASP A 1 84 ? 10.179 -2.723 -10.600 1.00 88.81 84 ASP A N 1
ATOM 638 C CA . ASP A 1 84 ? 10.482 -1.940 -9.396 1.00 88.81 84 ASP A CA 1
ATOM 639 C C . ASP A 1 84 ? 9.398 -2.047 -8.320 1.00 88.81 84 ASP A C 1
ATOM 641 O O . ASP A 1 84 ? 9.685 -1.915 -7.128 1.00 88.81 84 ASP A O 1
ATOM 645 N N . LEU A 1 85 ? 8.142 -2.270 -8.720 1.00 89.38 85 LEU A N 1
ATOM 646 C CA . LEU A 1 85 ? 7.056 -2.543 -7.785 1.00 89.38 85 LEU A CA 1
ATOM 647 C C . LEU A 1 85 ? 7.094 -4.003 -7.334 1.00 89.38 85 LEU A C 1
ATOM 649 O O . LEU A 1 85 ? 6.915 -4.265 -6.152 1.00 89.38 85 LEU A O 1
ATOM 653 N N . ARG A 1 86 ? 7.375 -4.944 -8.243 1.00 89.50 86 ARG A N 1
ATOM 654 C CA . ARG A 1 86 ? 7.355 -6.387 -7.969 1.00 89.50 86 ARG A CA 1
ATOM 655 C C . ARG A 1 86 ? 8.302 -6.794 -6.842 1.00 89.50 86 ARG A C 1
ATOM 657 O O . ARG A 1 86 ? 7.962 -7.673 -6.067 1.00 89.50 86 ARG A O 1
ATOM 664 N N . VAL A 1 87 ? 9.461 -6.147 -6.723 1.00 91.19 87 VAL A N 1
ATOM 665 C CA . VAL A 1 87 ? 10.425 -6.414 -5.635 1.00 91.19 87 VAL A CA 1
ATOM 666 C C . VAL A 1 87 ? 9.996 -5.858 -4.268 1.00 91.19 87 VAL A C 1
ATOM 668 O O . VAL A 1 87 ? 10.664 -6.114 -3.270 1.00 91.19 87 VAL A O 1
ATOM 671 N N . GLN A 1 88 ? 8.910 -5.081 -4.215 1.00 88.31 88 GLN A N 1
ATOM 672 C CA . GLN A 1 88 ? 8.363 -4.467 -3.000 1.00 88.31 88 GLN A CA 1
ATOM 673 C C . GLN A 1 88 ? 7.091 -5.168 -2.477 1.00 88.31 88 GLN A C 1
ATOM 675 O O . GLN A 1 88 ? 6.510 -4.675 -1.507 1.00 88.31 88 GLN A O 1
ATOM 680 N N . VAL A 1 89 ? 6.647 -6.271 -3.102 1.00 83.75 89 VAL A N 1
ATOM 681 C CA . VAL A 1 89 ? 5.403 -7.001 -2.770 1.00 83.75 89 VAL A CA 1
ATOM 682 C C . VAL A 1 89 ? 5.641 -8.462 -2.427 1.00 83.75 89 VAL A C 1
ATOM 684 O O . VAL A 1 89 ? 6.560 -9.067 -3.019 1.00 83.75 89 VAL A O 1
#

Secondary structure (DSSP, 8-state):
-PPPPPEEEEHHHHHHHHHHHS---B-TT--B-HHHHHHHHHHHHHHHHSTTS-EEEE-PPSS--HHHHH-TTTTTTPPPPPHHHHTT-

Foldseek 3Di:
DPQQEAAEAALVVQLVCQVVVDDQDADPVRQTCRSVVSSVVVVVVVCVVRVRHHYDYDYDDPDDDVVCVVDVCVCVVPDDDDPSSVSVD

Radius of gyration: 16.33 Å; chains: 1; bounding box: 44×29×44 Å